Protein AF-A0A818FN85-F1 (afdb_monomer_lite)

Foldseek 3Di:
DQCDPVRDHDDAPDCPCVLVCVVPPPDDDDDRDPVGDPVSVPVDADDDDDPPPVDDDPDDDPPDHD

Secondary structure (DSSP, 8-state):
--S-TTS----SS--TTHHHHHHH-SS------TTS-GGGTTT-----PPTT-SPPPS--STT---

pLDDT: mean 88.7, std 12.99, range [40.72, 98.19]

Radius of gyration: 14.02 Å; chains: 1; bounding box: 28×21×36 Å

Sequence (66 aa):
RATSIDGRIYVTNSSGMSGTYLALAKDIYIELNEAYPLEMKGLHDIYLPELHTGRPINIDYVDDRI

Structure (mmCIF, N/CA/C/O backbone):
data_AF-A0A818FN85-F1
#
_entry.id   AF-A0A818FN85-F1
#
loop_
_atom_site.group_PDB
_atom_site.id
_atom_site.type_symbol
_atom_site.label_atom_id
_atom_site.label_alt_id
_atom_site.label_comp_id
_atom_site.label_asym_id
_atom_site.label_entity_id
_atom_site.label_seq_id
_atom_site.pdbx_PDB_ins_code
_atom_site.Cartn_x
_atom_site.Cartn_y
_atom_site.Cartn_z
_atom_site.occupancy
_atom_site.B_iso_or_equiv
_atom_site.auth_seq_id
_atom_site.auth_comp_id
_atom_site.auth_asym_id
_atom_site.auth_atom_id
_atom_site.pdbx_PDB_model_num
ATOM 1 N N . ARG A 1 1 ? 5.725 -10.882 -16.586 1.00 41.91 1 ARG A N 1
ATOM 2 C CA . ARG A 1 1 ? 6.909 -10.481 -15.790 1.00 41.91 1 ARG A CA 1
ATOM 3 C C . ARG A 1 1 ? 6.609 -9.085 -15.257 1.00 41.91 1 ARG A C 1
ATOM 5 O O . ARG A 1 1 ? 6.212 -8.247 -16.049 1.00 41.91 1 ARG A O 1
ATOM 12 N N . ALA A 1 2 ? 6.700 -8.929 -13.935 1.00 40.72 2 ALA A N 1
ATOM 13 C CA . ALA A 1 2 ? 6.490 -7.734 -13.106 1.00 40.72 2 ALA A CA 1
ATOM 14 C C . ALA A 1 2 ? 5.048 -7.258 -12.781 1.00 40.72 2 ALA A C 1
ATOM 16 O O . ALA A 1 2 ? 4.868 -6.366 -11.963 1.00 40.72 2 ALA A O 1
ATOM 17 N N . THR A 1 3 ? 4.018 -8.001 -13.181 1.00 45.19 3 THR A N 1
ATOM 18 C CA . THR A 1 3 ? 2.977 -8.365 -12.207 1.00 45.19 3 THR A CA 1
ATOM 19 C C . THR A 1 3 ? 3.376 -9.706 -11.620 1.00 45.19 3 THR A C 1
ATOM 21 O O . THR A 1 3 ? 3.808 -10.616 -12.339 1.00 45.19 3 THR A O 1
ATOM 24 N N . SER A 1 4 ? 3.321 -9.821 -10.303 1.00 51.09 4 SER A N 1
ATOM 25 C CA . SER A 1 4 ? 3.383 -11.129 -9.680 1.00 51.09 4 SER A CA 1
ATOM 26 C C . SER A 1 4 ? 2.271 -11.994 -10.280 1.00 51.09 4 SER A C 1
ATOM 28 O O . SER A 1 4 ? 1.172 -11.500 -10.534 1.00 51.09 4 SER A O 1
ATOM 30 N N . ILE A 1 5 ? 2.548 -13.272 -10.546 1.00 55.50 5 ILE A N 1
ATOM 31 C CA . ILE A 1 5 ? 1.587 -14.221 -11.144 1.00 55.50 5 ILE A CA 1
ATOM 32 C C . ILE A 1 5 ? 0.288 -14.347 -10.308 1.00 55.50 5 ILE A C 1
ATOM 34 O O . ILE A 1 5 ? -0.690 -14.930 -10.761 1.00 55.50 5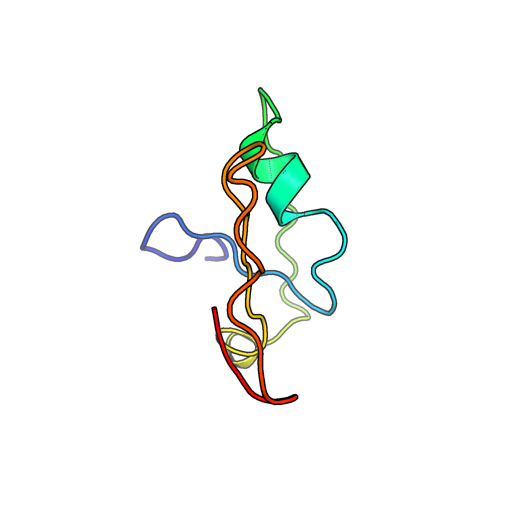 ILE A O 1
ATOM 38 N N . ASP A 1 6 ? 0.294 -13.795 -9.090 1.00 71.44 6 ASP A N 1
ATOM 39 C CA . ASP A 1 6 ? -0.780 -13.783 -8.099 1.00 71.44 6 ASP A CA 1
ATOM 40 C C . ASP A 1 6 ? -1.599 -12.472 -8.057 1.00 71.44 6 ASP A C 1
ATOM 42 O O . ASP A 1 6 ? -2.446 -12.317 -7.180 1.00 71.44 6 ASP A O 1
ATOM 46 N N . GLY A 1 7 ? -1.356 -11.521 -8.968 1.00 80.62 7 GLY A N 1
ATOM 47 C CA . GLY A 1 7 ? -2.091 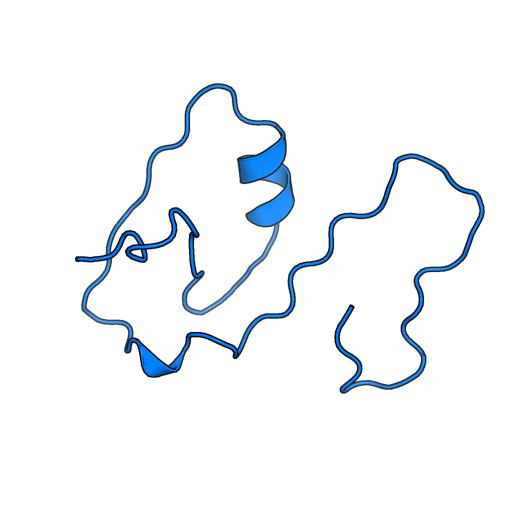-10.251 -9.025 1.00 80.62 7 GLY A CA 1
ATOM 48 C C . GLY A 1 7 ? -1.655 -9.200 -7.995 1.00 80.62 7 GLY A C 1
ATOM 49 O O . GLY A 1 7 ? -2.337 -8.190 -7.838 1.00 80.62 7 GLY A O 1
ATOM 50 N N . ARG A 1 8 ? -0.529 -9.403 -7.297 1.00 87.44 8 ARG A N 1
ATOM 51 C CA . ARG A 1 8 ? 0.020 -8.438 -6.329 1.00 87.44 8 ARG A CA 1
ATOM 52 C C . ARG A 1 8 ? 1.044 -7.488 -6.952 1.00 87.44 8 ARG A C 1
ATOM 54 O O . ARG A 1 8 ? 1.758 -7.838 -7.896 1.00 87.44 8 ARG A O 1
ATOM 61 N N . ILE A 1 9 ? 1.151 -6.304 -6.350 1.00 90.31 9 ILE A N 1
ATOM 62 C CA . ILE A 1 9 ? 2.174 -5.293 -6.642 1.00 90.31 9 ILE A CA 1
ATOM 63 C C . ILE A 1 9 ? 3.218 -5.334 -5.525 1.00 90.31 9 ILE A C 1
ATOM 65 O O . ILE A 1 9 ? 2.874 -5.225 -4.349 1.00 90.31 9 ILE A O 1
ATOM 69 N N . TYR A 1 10 ? 4.489 -5.477 -5.896 1.00 91.62 10 TYR A N 1
ATOM 70 C CA . TYR A 1 10 ? 5.619 -5.345 -4.978 1.00 91.62 10 TYR A CA 1
ATOM 71 C C . TYR A 1 10 ? 6.336 -4.031 -5.270 1.00 91.62 10 TYR A C 1
ATOM 73 O O . TYR A 1 10 ? 6.756 -3.798 -6.402 1.00 91.62 10 TYR A O 1
ATOM 81 N N . VAL A 1 11 ? 6.438 -3.168 -4.260 1.00 93.38 11 VAL A N 1
ATOM 82 C CA . VAL A 1 11 ? 7.120 -1.872 -4.376 1.00 93.38 11 VAL A CA 1
ATOM 83 C C . VAL A 1 11 ? 8.643 -2.040 -4.319 1.00 93.38 11 VAL A C 1
ATOM 85 O O . VAL A 1 11 ? 9.139 -3.078 -3.878 1.00 93.38 11 VAL A O 1
ATOM 88 N N . THR A 1 12 ? 9.377 -1.035 -4.801 1.00 93.69 12 THR A N 1
ATOM 89 C CA . THR A 1 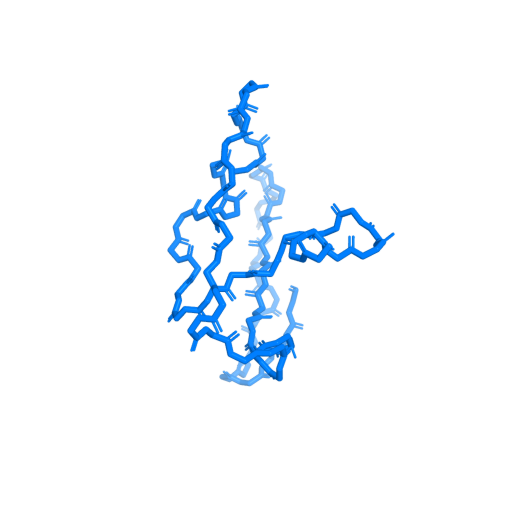12 ? 10.833 -1.097 -5.011 1.00 93.69 12 THR A CA 1
ATOM 90 C C . THR A 1 12 ? 11.627 -0.560 -3.815 1.00 93.69 12 THR A C 1
ATOM 92 O O . THR A 1 12 ? 11.835 -1.288 -2.861 1.00 93.69 12 THR A O 1
ATOM 95 N N . ASN A 1 13 ? 12.095 0.689 -3.824 1.00 94.12 13 ASN A N 1
ATOM 96 C CA . ASN A 1 13 ? 12.922 1.239 -2.734 1.00 94.12 13 ASN A CA 1
ATOM 97 C C . ASN A 1 13 ? 12.110 1.909 -1.614 1.00 94.12 13 ASN A C 1
ATOM 99 O O . ASN A 1 13 ? 12.680 2.317 -0.603 1.00 94.12 13 ASN A O 1
ATOM 103 N N . SER A 1 14 ? 10.806 2.104 -1.805 1.00 93.56 14 SER A N 1
ATOM 104 C CA . SER A 1 14 ? 9.941 2.746 -0.819 1.00 93.56 14 SER A CA 1
ATOM 105 C C . SER A 1 14 ? 8.477 2.370 -1.027 1.00 93.56 14 SER A C 1
ATOM 107 O O . SER A 1 14 ? 8.054 2.021 -2.129 1.00 93.56 14 SER A O 1
ATOM 109 N N . SER A 1 15 ? 7.688 2.467 0.043 1.00 94.69 15 SER A N 1
ATOM 110 C CA . SER A 1 15 ? 6.230 2.339 -0.003 1.00 94.69 15 SER A CA 1
ATOM 111 C C . SER A 1 15 ? 5.547 3.702 -0.112 1.00 94.69 15 SER A C 1
ATOM 113 O O . SER A 1 15 ? 4.661 3.884 -0.948 1.00 94.69 15 SER A O 1
ATOM 115 N N . GLY A 1 16 ? 5.959 4.673 0.710 1.00 95.75 16 GLY A N 1
ATOM 116 C CA . GLY A 1 16 ? 5.302 5.976 0.804 1.00 95.75 16 GLY A CA 1
ATOM 117 C C . GLY A 1 16 ? 3.791 5.819 0.999 1.00 95.75 16 GLY A C 1
ATOM 118 O O . GLY A 1 16 ? 3.340 5.035 1.826 1.00 95.75 16 GLY A O 1
ATOM 119 N N . MET A 1 17 ? 3.007 6.516 0.178 1.00 96.81 17 MET A N 1
ATOM 120 C CA . MET A 1 17 ? 1.540 6.422 0.165 1.00 96.81 17 MET A CA 1
ATOM 121 C C . MET A 1 17 ? 0.993 5.417 -0.862 1.00 96.81 17 MET A C 1
ATOM 123 O O . MET A 1 17 ? -0.214 5.383 -1.098 1.00 96.81 17 MET A O 1
ATOM 127 N N . SER A 1 18 ? 1.850 4.592 -1.477 1.00 95.81 18 SER A N 1
ATOM 128 C CA . SER A 1 18 ? 1.454 3.703 -2.580 1.00 95.81 18 SER A CA 1
ATOM 129 C C . SER A 1 18 ? 0.300 2.776 -2.196 1.00 95.81 18 SER A C 1
ATOM 131 O O . SER A 1 18 ? -0.626 2.628 -2.984 1.00 95.81 18 SER A O 1
ATOM 133 N N . GLY A 1 19 ? 0.295 2.217 -0.978 1.00 95.12 19 GLY A N 1
ATOM 134 C CA . GLY A 1 19 ? -0.815 1.383 -0.494 1.00 95.12 19 GLY A CA 1
ATOM 135 C C . GLY A 1 19 ? -2.159 2.120 -0.510 1.00 95.12 19 GLY A C 1
ATOM 136 O O . GLY A 1 19 ? -3.142 1.608 -1.040 1.00 95.12 19 GLY A O 1
ATOM 137 N N . THR A 1 20 ? -2.187 3.359 -0.016 1.00 96.12 20 THR A N 1
ATOM 138 C CA . THR A 1 20 ? -3.388 4.207 -0.005 1.00 96.12 20 THR A CA 1
ATOM 139 C C . THR A 1 20 ? -3.828 4.589 -1.416 1.00 96.12 20 THR A C 1
ATOM 141 O O . THR A 1 20 ? -5.016 4.536 -1.725 1.00 96.12 20 THR A O 1
ATOM 144 N N . TYR A 1 21 ? -2.891 4.954 -2.296 1.00 97.12 21 TYR A N 1
ATOM 145 C CA . TYR A 1 21 ? -3.217 5.299 -3.682 1.00 97.12 21 TYR A CA 1
ATOM 146 C C . TYR A 1 21 ? -3.790 4.104 -4.439 1.00 97.12 21 TYR A C 1
ATOM 148 O O . TYR A 1 21 ? -4.806 4.249 -5.110 1.00 97.12 21 TYR A O 1
ATOM 156 N N . LEU A 1 22 ? -3.199 2.920 -4.276 1.00 94.81 22 LEU A N 1
ATOM 157 C CA . LEU A 1 22 ? -3.701 1.686 -4.876 1.00 94.81 22 LEU A CA 1
ATOM 158 C C . LEU A 1 22 ? -5.099 1.314 -4.360 1.00 94.81 22 LEU A C 1
ATOM 160 O O . LEU A 1 22 ? -5.898 0.790 -5.126 1.00 94.81 22 LEU A O 1
ATOM 164 N N . ALA A 1 23 ? -5.410 1.600 -3.093 1.00 94.12 23 ALA A N 1
ATOM 165 C CA . ALA A 1 23 ? -6.719 1.301 -2.511 1.00 94.12 23 ALA A CA 1
ATOM 166 C C . ALA A 1 23 ? -7.836 2.258 -2.965 1.00 94.12 23 ALA A C 1
ATOM 168 O O . ALA A 1 23 ? -9.003 1.872 -2.976 1.00 94.12 23 ALA A O 1
ATOM 169 N N . LEU A 1 24 ? -7.500 3.508 -3.304 1.00 96.00 24 LEU A N 1
ATOM 170 C CA . LEU A 1 24 ? -8.483 4.564 -3.582 1.00 96.00 24 LEU A CA 1
ATOM 171 C C . LEU A 1 24 ? -8.583 4.952 -5.061 1.00 96.00 24 LEU A C 1
ATOM 173 O O . LEU A 1 24 ? -9.577 5.557 -5.468 1.00 96.00 24 LEU A O 1
ATOM 177 N N . ALA A 1 25 ? -7.559 4.666 -5.865 1.00 97.38 25 ALA A N 1
ATOM 178 C CA . ALA A 1 25 ? -7.540 5.050 -7.267 1.00 97.38 25 ALA A CA 1
ATOM 179 C C . ALA A 1 25 ? -8.564 4.247 -8.078 1.00 97.38 25 ALA A C 1
ATOM 181 O O . ALA A 1 25 ? -8.685 3.031 -7.948 1.00 97.38 25 ALA A O 1
ATOM 182 N N . LYS A 1 26 ? -9.268 4.940 -8.974 1.00 98.12 26 LYS A N 1
ATOM 183 C CA . LYS A 1 26 ? -10.149 4.305 -9.959 1.00 98.12 26 LYS A CA 1
ATOM 184 C C . LYS A 1 26 ? -9.354 3.503 -10.993 1.00 98.12 26 LYS A C 1
ATOM 186 O O . LYS A 1 26 ? -9.771 2.420 -11.384 1.00 98.12 26 LYS A O 1
ATOM 191 N N . ASP A 1 27 ? -8.228 4.063 -11.423 1.00 97.00 27 ASP A N 1
ATOM 192 C CA . ASP A 1 27 ? -7.366 3.521 -12.464 1.00 97.00 27 ASP A CA 1
ATOM 193 C C . ASP A 1 27 ? -5.924 3.494 -11.945 1.00 97.00 27 ASP A C 1
ATOM 195 O O . ASP A 1 27 ? -5.454 4.465 -11.346 1.00 97.00 27 ASP A O 1
ATOM 199 N N . ILE A 1 28 ? -5.221 2.382 -12.171 1.00 94.12 28 ILE A N 1
ATOM 200 C CA . ILE A 1 28 ? -3.857 2.156 -11.681 1.00 94.12 28 ILE A CA 1
ATOM 201 C C . ILE A 1 28 ? -2.936 1.934 -12.878 1.00 94.12 28 ILE A C 1
ATOM 203 O O . ILE A 1 28 ? -3.140 1.015 -13.670 1.00 94.12 28 ILE A O 1
ATOM 207 N N . TYR A 1 29 ? -1.891 2.753 -12.970 1.00 94.25 29 TYR A N 1
ATOM 208 C CA . TYR A 1 29 ? -0.812 2.602 -13.941 1.00 94.25 29 TYR A CA 1
ATOM 209 C C . TYR A 1 29 ? 0.435 2.113 -13.209 1.00 94.25 29 TYR A C 1
ATOM 211 O O . TYR A 1 29 ? 0.827 2.696 -12.199 1.00 94.25 29 TYR A O 1
ATOM 219 N N . ILE A 1 30 ? 1.038 1.032 -13.703 1.00 92.06 30 ILE A N 1
ATOM 220 C CA . ILE A 1 30 ? 2.180 0.379 -13.056 1.00 92.06 30 ILE A CA 1
ATOM 221 C C . ILE A 1 30 ? 3.415 0.553 -13.939 1.00 92.06 30 ILE A C 1
ATOM 223 O O . ILE A 1 30 ? 3.411 0.141 -15.099 1.00 92.06 30 ILE A O 1
ATOM 227 N N . GLU A 1 31 ? 4.482 1.115 -13.374 1.00 91.81 31 GLU A N 1
ATOM 228 C CA . GLU A 1 31 ? 5.807 1.128 -13.992 1.00 91.81 31 GLU A CA 1
ATOM 229 C C . GLU A 1 31 ? 6.592 -0.114 -13.559 1.00 91.81 31 GLU A C 1
ATOM 231 O O . GLU A 1 31 ? 6.810 -0.353 -12.370 1.00 91.81 31 GLU A O 1
ATOM 236 N N . LEU A 1 32 ? 7.011 -0.918 -14.535 1.00 89.50 32 LEU A N 1
ATOM 237 C CA . LEU A 1 32 ? 7.806 -2.118 -14.302 1.00 89.50 32 LEU A CA 1
ATOM 238 C C . LEU A 1 32 ? 9.278 -1.787 -14.512 1.00 89.50 32 LEU A C 1
ATOM 240 O O . LEU A 1 32 ? 9.678 -1.429 -15.617 1.00 89.50 32 LEU A O 1
ATOM 244 N N . ASN A 1 33 ? 10.078 -1.929 -13.459 1.00 89.94 33 ASN A N 1
ATOM 245 C CA . ASN A 1 33 ? 11.484 -1.559 -13.486 1.00 89.94 33 ASN A CA 1
ATOM 246 C C . ASN A 1 33 ? 12.380 -2.779 -13.216 1.00 89.94 33 ASN A C 1
ATOM 248 O O . ASN A 1 33 ? 12.448 -3.278 -12.095 1.00 89.94 33 ASN A O 1
ATOM 252 N N . GLU A 1 34 ? 13.071 -3.248 -14.260 1.00 90.88 34 GLU A N 1
ATOM 253 C CA . GLU A 1 34 ? 13.965 -4.417 -14.211 1.00 90.88 34 GLU A CA 1
ATOM 254 C C . GLU A 1 34 ? 15.290 -4.153 -13.480 1.00 90.88 34 GLU A C 1
ATOM 256 O O . GLU A 1 34 ? 16.030 -5.094 -13.202 1.00 90.88 34 GLU A O 1
ATOM 261 N N . ALA A 1 35 ? 15.597 -2.896 -13.137 1.00 94.50 35 ALA A N 1
ATOM 262 C CA . ALA A 1 35 ? 16.772 -2.571 -12.333 1.00 94.50 35 ALA A CA 1
ATOM 263 C C . ALA A 1 35 ? 16.638 -3.051 -10.878 1.00 94.50 35 ALA A C 1
ATOM 265 O O . ALA A 1 35 ? 17.641 -3.131 -10.168 1.00 94.50 35 ALA A O 1
ATOM 266 N N . TYR A 1 36 ? 15.416 -3.364 -10.430 1.00 90.56 36 TYR A N 1
ATOM 267 C CA . TYR A 1 36 ? 15.157 -3.838 -9.077 1.00 90.56 36 TYR A CA 1
ATOM 268 C C . TYR A 1 36 ? 15.045 -5.368 -9.016 1.00 90.56 36 TYR A C 1
ATOM 270 O O . TYR A 1 36 ? 14.275 -5.961 -9.778 1.00 90.56 36 TYR A O 1
ATOM 278 N N . PRO A 1 37 ? 15.784 -6.018 -8.099 1.00 90.69 37 PRO A N 1
ATOM 279 C CA . PRO A 1 37 ? 15.774 -7.469 -7.962 1.00 90.69 37 PRO A CA 1
ATOM 280 C C . PRO A 1 37 ? 14.439 -7.989 -7.405 1.00 90.69 37 PRO A C 1
ATOM 282 O O . PRO A 1 37 ? 13.787 -7.339 -6.584 1.00 90.69 37 PRO A O 1
ATOM 285 N N . LEU A 1 38 ? 14.046 -9.205 -7.801 1.00 86.38 38 LEU A N 1
ATOM 286 C CA . LEU A 1 38 ? 12.832 -9.858 -7.284 1.00 86.38 38 LEU A CA 1
ATOM 287 C C . LEU A 1 38 ? 12.946 -10.196 -5.792 1.00 86.38 38 LEU A C 1
ATOM 289 O O . LEU A 1 38 ? 11.935 -10.327 -5.106 1.00 86.38 38 LEU A O 1
ATOM 293 N N . GLU A 1 39 ? 14.171 -10.293 -5.290 1.00 89.00 39 GLU A N 1
ATOM 294 C CA . GLU A 1 39 ? 14.547 -10.519 -3.900 1.00 89.00 39 GLU A CA 1
ATOM 295 C C . GLU A 1 39 ? 14.093 -9.384 -2.967 1.00 89.00 39 GLU A C 1
ATOM 297 O O . GLU A 1 39 ? 14.025 -9.587 -1.758 1.00 89.00 39 GLU A O 1
ATOM 302 N N . MET A 1 40 ? 13.710 -8.212 -3.498 1.00 88.88 40 MET A N 1
ATOM 303 C CA . MET A 1 40 ? 13.054 -7.165 -2.697 1.00 88.88 40 MET A CA 1
ATOM 304 C C . MET A 1 40 ? 11.650 -7.577 -2.226 1.00 88.88 40 MET A C 1
ATOM 306 O O . MET A 1 40 ? 11.094 -6.974 -1.301 1.00 88.88 40 MET A O 1
ATOM 310 N N . LYS A 1 41 ? 11.052 -8.616 -2.830 1.00 89.00 41 LYS A N 1
ATOM 311 C CA . LYS A 1 41 ? 9.805 -9.210 -2.346 1.00 89.00 41 LYS A CA 1
ATOM 312 C C . LYS A 1 41 ? 9.990 -9.684 -0.904 1.00 89.00 41 LYS A C 1
ATOM 314 O O . LYS A 1 41 ? 10.818 -10.538 -0.615 1.00 89.00 41 LYS A O 1
ATOM 319 N N . GLY A 1 42 ? 9.144 -9.169 -0.016 1.00 89.31 42 GLY A N 1
ATOM 320 C CA . GLY A 1 42 ? 9.195 -9.467 1.415 1.00 89.31 42 GLY A CA 1
ATOM 321 C C . GLY A 1 42 ? 9.979 -8.446 2.237 1.00 89.31 42 GLY A C 1
ATOM 322 O O . GLY A 1 42 ? 9.950 -8.538 3.460 1.00 89.31 42 GLY A O 1
ATOM 323 N N . LEU A 1 43 ? 10.615 -7.447 1.616 1.00 92.69 43 LEU A N 1
ATOM 324 C CA . LEU A 1 43 ? 11.243 -6.344 2.349 1.00 92.69 43 LEU A CA 1
ATOM 325 C C . LEU A 1 43 ? 10.206 -5.426 3.013 1.00 92.69 43 LEU A C 1
ATOM 327 O O . LEU A 1 43 ? 10.398 -4.998 4.144 1.00 92.69 43 LEU A O 1
ATOM 331 N N . HIS A 1 44 ? 9.110 -5.144 2.310 1.00 94.56 44 HIS A N 1
ATOM 332 C CA . HIS A 1 44 ? 8.089 -4.194 2.745 1.00 94.56 44 HIS A CA 1
ATOM 333 C C . HIS A 1 44 ? 6.986 -4.877 3.545 1.00 94.56 44 HIS A C 1
ATOM 335 O O . HIS A 1 44 ? 6.576 -5.993 3.216 1.00 94.56 44 HIS A O 1
ATOM 341 N N . ASP A 1 45 ? 6.475 -4.146 4.527 1.00 96.06 45 ASP A N 1
ATOM 342 C CA . ASP A 1 45 ? 5.282 -4.472 5.293 1.00 96.06 45 ASP A CA 1
ATOM 343 C C . ASP A 1 45 ? 4.229 -3.387 5.022 1.00 96.06 45 ASP A C 1
ATOM 345 O O . ASP A 1 45 ? 4.493 -2.199 5.221 1.00 96.06 45 ASP A O 1
ATOM 349 N N . ILE A 1 46 ? 3.096 -3.764 4.420 1.00 94.62 46 ILE A N 1
ATOM 350 C CA . ILE A 1 46 ? 2.076 -2.818 3.942 1.00 94.62 46 ILE A CA 1
ATOM 351 C C . ILE A 1 46 ? 0.782 -3.068 4.701 1.00 94.62 46 ILE A C 1
ATOM 353 O O . ILE A 1 46 ? 0.012 -3.961 4.350 1.00 94.62 46 ILE A O 1
ATOM 357 N N . TYR A 1 47 ? 0.522 -2.201 5.672 1.00 94.69 47 TYR A N 1
ATOM 358 C CA . TYR A 1 47 ? -0.697 -2.207 6.461 1.00 94.69 47 TYR A CA 1
ATOM 359 C C . TYR A 1 47 ? -1.596 -1.022 6.104 1.00 94.69 47 TYR A C 1
ATOM 361 O O . TYR A 1 47 ? -1.154 0.129 6.072 1.00 94.69 47 TYR A O 1
ATOM 369 N N . LEU A 1 48 ? -2.877 -1.303 5.855 1.00 93.25 48 LEU A N 1
ATOM 370 C CA . LEU A 1 48 ? -3.917 -0.291 5.679 1.00 93.25 48 LEU A CA 1
ATOM 371 C C . LEU A 1 48 ? -4.943 -0.446 6.811 1.00 93.25 48 LEU A C 1
ATOM 373 O O . LEU A 1 48 ? -5.674 -1.438 6.819 1.00 93.25 48 LEU A O 1
ATOM 377 N N . PRO A 1 49 ? -5.012 0.498 7.768 1.00 90.12 49 PRO A N 1
ATOM 378 C CA . PRO A 1 49 ? -5.955 0.402 8.874 1.00 90.12 49 PRO A CA 1
ATOM 379 C C . PRO A 1 49 ? -7.403 0.567 8.404 1.00 90.12 49 PRO A C 1
ATOM 381 O O . PRO A 1 49 ? -7.700 1.338 7.489 1.00 90.12 49 PRO A O 1
ATOM 384 N N . GLU A 1 50 ? -8.325 -0.091 9.105 1.00 86.00 50 GLU A N 1
ATOM 385 C CA . GLU A 1 50 ? -9.751 0.223 9.014 1.00 86.00 50 GLU A CA 1
ATOM 386 C C . GLU A 1 50 ? -10.023 1.665 9.468 1.00 86.00 50 GLU A C 1
ATOM 388 O O . GLU A 1 50 ? -9.379 2.195 10.381 1.00 86.00 50 GLU A O 1
ATOM 393 N N . LEU A 1 51 ? -11.023 2.300 8.854 1.00 82.50 51 LEU A N 1
ATOM 394 C CA . LEU A 1 51 ? -11.397 3.667 9.191 1.00 82.50 51 LEU A CA 1
ATOM 395 C C . LEU A 1 51 ? -11.937 3.741 10.628 1.00 82.50 51 LEU A C 1
ATOM 397 O O . LEU A 1 51 ? -12.979 3.172 10.938 1.00 82.50 51 LEU A O 1
ATOM 401 N N . HIS A 1 52 ? -11.245 4.509 11.472 1.00 79.00 52 HIS A N 1
ATOM 402 C CA . HIS A 1 52 ? -11.698 4.946 12.795 1.00 79.00 52 HIS A CA 1
ATOM 403 C C . HIS A 1 52 ? -12.246 3.823 13.693 1.00 79.00 52 HIS A C 1
ATOM 405 O O . HIS A 1 52 ? -13.413 3.796 14.076 1.00 79.00 52 HIS A O 1
ATOM 411 N N . THR A 1 53 ? -11.367 2.907 14.085 1.00 85.00 53 THR A N 1
ATOM 412 C CA . THR A 1 53 ? -11.721 1.817 15.003 1.00 85.00 53 THR A CA 1
ATOM 413 C C . THR A 1 53 ? -11.627 2.203 16.481 1.00 85.00 53 THR A C 1
ATOM 415 O O . T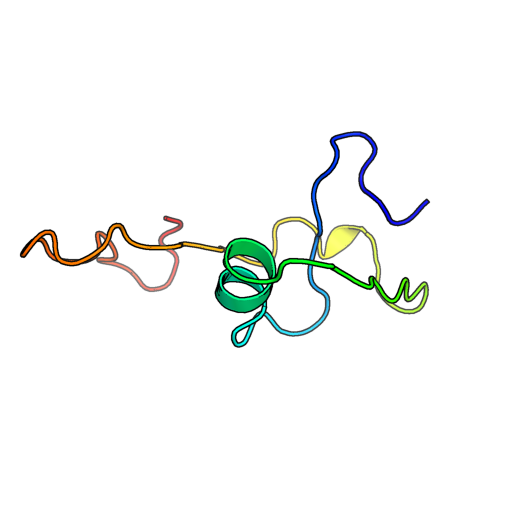HR A 1 53 ? -12.111 1.462 17.335 1.00 85.00 53 THR A O 1
ATOM 418 N N . GLY A 1 54 ? -10.954 3.318 16.799 1.00 87.81 54 GLY A N 1
ATOM 419 C CA . GLY A 1 54 ? -10.583 3.692 18.170 1.00 87.81 54 GLY A CA 1
ATOM 420 C C . GLY A 1 54 ? -9.581 2.732 18.829 1.00 87.81 54 GLY A C 1
ATOM 421 O O . GLY A 1 54 ? -9.254 2.906 20.000 1.00 87.81 54 GLY A O 1
ATOM 422 N N . ARG A 1 55 ? -9.101 1.720 18.093 1.00 88.31 55 ARG A N 1
ATOM 423 C CA . ARG A 1 55 ? -8.116 0.738 18.553 1.00 88.31 55 ARG A CA 1
ATOM 424 C C . ARG A 1 55 ? -6.709 1.185 18.133 1.00 88.31 55 ARG A C 1
ATOM 426 O O . ARG A 1 55 ? -6.572 1.770 17.057 1.00 88.31 55 ARG A O 1
ATOM 433 N N . PRO A 1 56 ? -5.675 0.930 18.954 1.00 91.50 56 PRO A N 1
ATOM 434 C CA . PRO A 1 56 ? -4.294 1.171 18.552 1.00 91.50 56 PRO A CA 1
ATOM 435 C C . PRO A 1 56 ? -3.901 0.268 17.375 1.00 91.50 56 PRO A C 1
ATOM 437 O O . PRO A 1 56 ? -4.497 -0.789 17.160 1.00 91.50 56 PRO A O 1
ATOM 440 N N . ILE A 1 57 ? -2.884 0.689 16.622 1.00 93.12 57 ILE A N 1
ATOM 441 C CA . ILE A 1 57 ? -2.219 -0.173 15.640 1.00 93.12 57 ILE A CA 1
ATOM 442 C C . ILE A 1 57 ? -1.338 -1.156 16.418 1.00 93.12 57 ILE A C 1
ATOM 444 O O . ILE A 1 57 ? -0.630 -0.744 17.334 1.00 93.12 57 ILE A O 1
ATOM 448 N N . ASN A 1 58 ? -1.403 -2.441 16.069 1.00 92.19 58 ASN A N 1
ATOM 449 C CA . ASN A 1 58 ? -0.753 -3.530 16.802 1.00 92.19 58 ASN A CA 1
ATOM 450 C C . ASN A 1 58 ? 0.741 -3.677 16.445 1.00 92.19 58 ASN A C 1
ATOM 452 O O . ASN A 1 58 ? 1.133 -4.712 15.916 1.00 92.19 58 ASN A O 1
ATOM 456 N N . ILE A 1 59 ? 1.536 -2.628 16.684 1.00 96.06 59 ILE A N 1
ATOM 457 C CA . ILE A 1 59 ? 3.004 -2.620 16.545 1.00 96.06 59 ILE A CA 1
ATOM 458 C C . ILE A 1 59 ? 3.597 -2.309 17.916 1.00 96.06 59 ILE A C 1
ATOM 460 O O . ILE A 1 59 ? 3.430 -1.193 18.414 1.00 96.06 59 ILE A O 1
ATOM 464 N N . ASP A 1 60 ? 4.320 -3.266 18.485 1.00 96.94 60 ASP A N 1
ATOM 465 C CA . ASP A 1 60 ? 4.963 -3.150 19.794 1.00 96.94 60 ASP A CA 1
ATOM 466 C C . ASP A 1 60 ? 6.499 -3.105 19.675 1.00 96.94 60 ASP A C 1
ATOM 468 O O . ASP A 1 60 ? 7.172 -2.465 20.491 1.00 96.94 60 ASP A O 1
ATOM 472 N N . TYR A 1 61 ? 7.060 -3.726 18.633 1.00 98.19 61 TYR A N 1
ATOM 473 C CA . TYR A 1 61 ? 8.493 -3.808 18.350 1.00 98.19 61 TYR A CA 1
ATOM 474 C C . TYR A 1 61 ? 8.842 -3.299 16.946 1.00 98.19 61 TYR A C 1
ATOM 476 O O . TYR A 1 61 ? 8.014 -3.240 16.041 1.00 98.19 61 TYR A O 1
ATOM 484 N N . VAL A 1 62 ? 10.103 -2.896 16.760 1.00 96.81 62 VAL A N 1
ATOM 485 C CA . VAL A 1 62 ? 10.581 -2.256 15.515 1.00 96.81 62 VAL A CA 1
ATOM 486 C C . VAL A 1 62 ? 10.611 -3.191 14.305 1.00 96.81 62 VAL A C 1
ATOM 488 O O . VAL A 1 62 ? 10.714 -2.719 13.175 1.00 96.81 62 VAL A O 1
ATOM 491 N N . ASP A 1 63 ? 10.572 -4.497 14.539 1.00 96.94 63 ASP A N 1
ATOM 492 C CA . ASP A 1 63 ? 10.610 -5.558 13.539 1.00 96.94 63 ASP A CA 1
ATOM 493 C C . ASP A 1 63 ? 9.283 -6.325 13.415 1.00 96.94 63 ASP A C 1
ATOM 495 O O . ASP A 1 63 ? 9.214 -7.298 12.655 1.00 96.94 63 ASP A O 1
ATOM 499 N N . ASP A 1 64 ? 8.227 -5.869 14.100 1.00 97.75 64 ASP A N 1
ATOM 500 C CA . ASP A 1 64 ? 6.875 -6.397 13.919 1.00 97.75 64 ASP A CA 1
ATOM 501 C C . ASP A 1 64 ? 6.401 -6.210 12.471 1.00 97.75 64 ASP A C 1
ATOM 503 O O . ASP A 1 64 ? 6.712 -5.218 11.806 1.00 97.75 64 ASP A O 1
ATOM 507 N N . ARG A 1 65 ? 5.616 -7.182 11.993 1.00 96.25 65 ARG A N 1
ATOM 508 C CA . ARG A 1 65 ? 4.936 -7.144 10.693 1.00 96.25 65 ARG A CA 1
ATOM 509 C C . ARG A 1 65 ? 3.430 -7.254 10.882 1.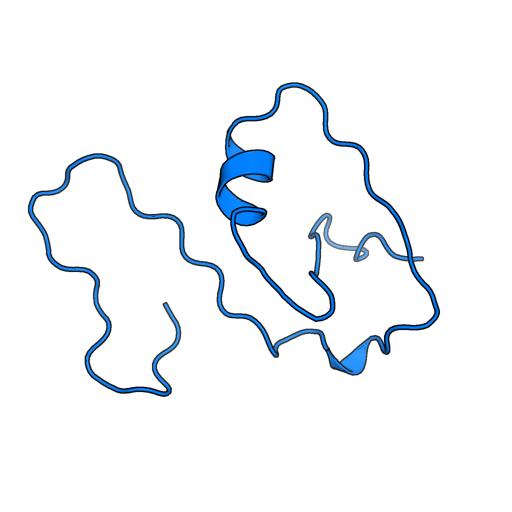00 96.25 65 ARG A C 1
ATOM 511 O O . ARG A 1 65 ? 2.995 -8.160 11.600 1.00 96.25 65 ARG A O 1
ATOM 518 N N . ILE A 1 66 ? 2.656 -6.377 10.245 1.00 93.25 66 ILE A N 1
ATOM 519 C CA . ILE A 1 66 ? 1.223 -6.182 10.519 1.00 93.25 66 ILE A CA 1
ATOM 520 C C . 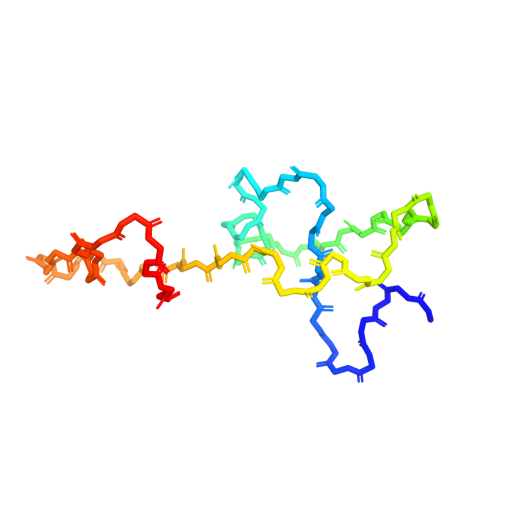ILE A 1 66 ? 0.332 -6.072 9.279 1.00 93.25 66 ILE A C 1
ATOM 522 O O . ILE A 1 66 ? 0.785 -5.633 8.201 1.00 93.25 66 ILE A O 1
#